Protein AF-B3V261-F1 (afdb_monomer_lite)

Radius of gyration: 17.24 Å; chains: 1; bounding box: 50×29×29 Å

Sequence (85 aa):
HFGVIGPQREEFPTGYSIISPLAQTLRSSSKTSSNKPVAHVVANLSAQGQLRWLNTYANTLLANSVKLEDNQLVVPTDGLYLIYS

pLDDT: mean 79.09, std 20.67, range [40.19, 98.31]

Structure (mmCIF, N/CA/C/O backbone):
data_AF-B3V261-F1
#
_entry.id   AF-B3V261-F1
#
loop_
_atom_site.group_PDB
_atom_site.id
_atom_site.type_symbol
_atom_site.label_atom_id
_atom_site.label_alt_id
_atom_site.label_comp_id
_atom_site.label_asym_id
_atom_site.label_entity_id
_atom_site.label_seq_id
_atom_site.pdbx_PDB_ins_code
_atom_site.Cartn_x
_atom_site.Cartn_y
_atom_site.Cartn_z
_atom_site.occupancy
_atom_site.B_iso_or_equiv
_atom_site.auth_seq_id
_atom_site.auth_comp_id
_atom_site.auth_asym_id
_atom_site.auth_atom_id
_atom_site.pdbx_PDB_model_num
ATOM 1 N N . HIS A 1 1 ? 20.752 -10.711 17.685 1.00 40.62 1 HIS A N 1
ATOM 2 C CA . HIS A 1 1 ? 21.435 -10.075 16.542 1.00 40.62 1 HIS A CA 1
ATOM 3 C C . HIS A 1 1 ? 20.360 -9.826 15.490 1.00 40.62 1 HIS A C 1
ATOM 5 O O . HIS A 1 1 ? 19.853 -10.790 14.936 1.00 40.62 1 HIS A O 1
ATOM 11 N N . PHE A 1 2 ? 19.882 -8.589 15.346 1.00 46.59 2 PHE A N 1
ATOM 12 C CA . PHE A 1 2 ? 18.790 -8.268 14.421 1.00 46.59 2 PHE A CA 1
ATOM 13 C C . PHE A 1 2 ? 19.388 -8.065 13.026 1.00 46.59 2 PHE A C 1
ATOM 15 O O . PHE A 1 2 ? 20.210 -7.172 12.840 1.00 46.59 2 PHE A O 1
ATOM 22 N N . GLY A 1 3 ? 19.047 -8.940 12.079 1.00 49.78 3 GLY A N 1
ATOM 23 C CA . GLY A 1 3 ? 19.506 -8.834 10.695 1.00 49.78 3 GLY A CA 1
ATOM 24 C C . GLY A 1 3 ? 18.873 -7.618 10.027 1.00 49.78 3 GLY A C 1
ATOM 25 O O . GLY A 1 3 ? 17.652 -7.513 9.964 1.00 49.78 3 GLY A O 1
ATOM 26 N N . VAL A 1 4 ? 19.701 -6.689 9.558 1.00 52.38 4 VAL A N 1
ATOM 27 C CA . VAL A 1 4 ? 19.252 -5.487 8.851 1.00 52.38 4 VAL A CA 1
ATOM 28 C C . VAL A 1 4 ? 19.361 -5.762 7.354 1.00 52.38 4 VAL A C 1
ATOM 30 O O . VAL A 1 4 ? 20.462 -5.970 6.852 1.00 52.38 4 VAL A O 1
ATOM 33 N N . ILE A 1 5 ? 18.243 -5.757 6.625 1.00 56.75 5 ILE A N 1
ATOM 34 C CA . ILE A 1 5 ? 18.252 -5.783 5.153 1.00 56.75 5 ILE A CA 1
ATOM 35 C C . ILE A 1 5 ? 18.308 -4.329 4.674 1.00 56.75 5 ILE A C 1
ATOM 37 O O . ILE A 1 5 ? 17.308 -3.718 4.315 1.00 56.75 5 ILE A O 1
ATOM 41 N N . GLY A 1 6 ? 19.502 -3.751 4.746 1.00 48.06 6 GLY A N 1
ATOM 42 C CA . GLY A 1 6 ? 19.859 -2.476 4.127 1.00 48.06 6 GLY A CA 1
ATOM 43 C C . GLY A 1 6 ? 21.205 -2.629 3.419 1.00 48.06 6 GLY A C 1
ATOM 44 O O . GLY A 1 6 ? 21.820 -3.690 3.540 1.00 48.06 6 GLY A O 1
ATOM 45 N N . PRO A 1 7 ? 21.695 -1.619 2.678 1.00 44.97 7 PRO A N 1
ATOM 46 C CA . PRO A 1 7 ? 23.039 -1.660 2.117 1.00 44.97 7 PRO A CA 1
ATOM 47 C C . PRO A 1 7 ? 24.066 -1.640 3.260 1.00 44.97 7 PRO A C 1
ATOM 49 O O . PRO A 1 7 ? 24.577 -0.593 3.652 1.00 44.97 7 PRO A O 1
ATOM 52 N N . GLN A 1 8 ? 24.349 -2.813 3.826 1.00 48.84 8 GLN A N 1
ATOM 53 C CA . GLN A 1 8 ? 25.541 -3.054 4.617 1.00 48.84 8 GLN A CA 1
ATOM 54 C C . GLN A 1 8 ? 26.714 -2.844 3.666 1.00 48.84 8 GLN A C 1
ATOM 56 O O . GLN A 1 8 ? 26.795 -3.496 2.623 1.00 48.84 8 GLN A O 1
ATOM 61 N N . ARG A 1 9 ? 27.599 -1.896 3.992 1.00 51.06 9 ARG A N 1
A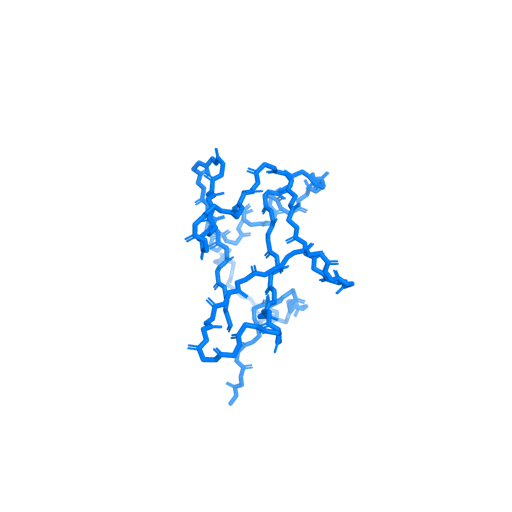TOM 62 C CA . ARG A 1 9 ? 28.920 -1.842 3.362 1.00 51.06 9 ARG A CA 1
ATOM 63 C C . ARG A 1 9 ? 29.496 -3.252 3.427 1.00 51.06 9 ARG A C 1
ATOM 65 O O . ARG A 1 9 ? 29.559 -3.838 4.502 1.00 51.06 9 ARG A O 1
ATOM 72 N N . GLU A 1 10 ? 29.830 -3.787 2.265 1.00 54.00 10 GLU A N 1
ATOM 73 C CA . GLU A 1 10 ? 30.396 -5.115 2.107 1.00 54.00 10 GLU A CA 1
ATOM 74 C C . GLU A 1 10 ? 31.725 -5.215 2.865 1.00 54.00 10 GLU A C 1
ATOM 76 O O . GLU A 1 10 ? 32.776 -4.864 2.337 1.00 54.00 10 GLU A O 1
ATOM 81 N N . GLU A 1 11 ? 31.702 -5.724 4.095 1.00 45.06 11 GLU A N 1
ATOM 82 C CA . GLU A 1 11 ? 32.845 -6.457 4.635 1.00 45.06 11 GLU A CA 1
ATOM 83 C C . GLU A 1 11 ? 32.797 -7.864 4.038 1.00 45.06 11 GLU A C 1
ATOM 85 O O . GLU A 1 11 ? 32.261 -8.806 4.619 1.00 45.06 11 GLU A O 1
ATOM 90 N N . PHE A 1 12 ? 33.309 -8.007 2.815 1.00 48.03 12 PHE A N 1
ATOM 91 C CA . PHE A 1 12 ? 33.621 -9.329 2.290 1.00 48.03 12 PHE A CA 1
ATOM 92 C C . PHE A 1 12 ? 34.895 -9.842 2.968 1.00 48.03 12 PHE A C 1
ATOM 94 O O . PHE A 1 12 ? 35.930 -9.175 2.877 1.00 48.03 12 PHE A O 1
ATOM 101 N N . PRO A 1 13 ? 34.898 -11.056 3.545 1.00 40.19 13 PRO A N 1
ATOM 102 C CA . PRO A 1 13 ? 36.131 -11.809 3.645 1.00 40.19 13 PRO A CA 1
ATOM 103 C C . PRO A 1 13 ? 36.586 -12.068 2.208 1.00 40.19 13 PRO A C 1
ATOM 105 O O . PRO A 1 13 ? 35.854 -12.639 1.396 1.00 40.19 13 PRO A O 1
ATOM 108 N N . THR A 1 14 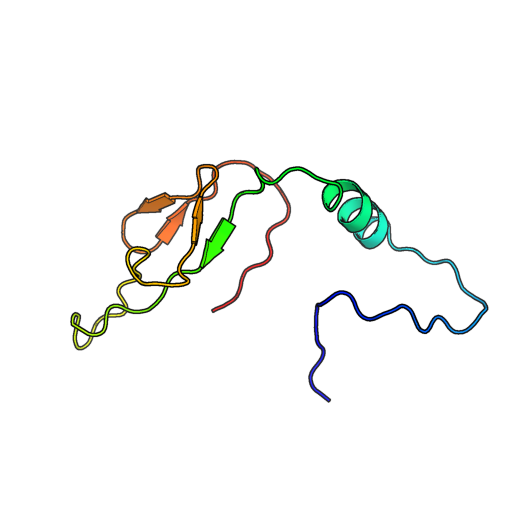? 37.785 -11.605 1.881 1.00 46.59 14 THR A N 1
ATOM 109 C CA . THR A 1 14 ? 38.508 -11.946 0.657 1.00 46.59 14 THR A CA 1
ATOM 110 C C . THR A 1 14 ? 38.407 -13.452 0.397 1.00 46.59 14 THR A C 1
ATOM 112 O O . THR A 1 14 ? 39.033 -14.226 1.118 1.00 46.59 14 THR A O 1
ATOM 115 N N . GLY A 1 15 ? 37.630 -13.892 -0.601 1.00 45.44 15 GLY A N 1
ATOM 116 C CA . GLY A 1 15 ? 37.744 -15.283 -1.051 1.00 45.44 15 GLY A CA 1
ATOM 117 C C . GLY A 1 15 ? 36.600 -15.924 -1.827 1.00 45.44 15 GLY A C 1
ATOM 118 O O . GLY A 1 15 ? 36.886 -16.844 -2.582 1.00 45.44 15 GLY A O 1
ATOM 119 N N . TYR A 1 16 ? 35.341 -15.486 -1.718 1.00 47.12 16 TYR A N 1
ATOM 120 C CA . TYR A 1 16 ? 34.244 -16.203 -2.391 1.00 47.12 16 TYR A CA 1
ATOM 121 C C . TYR A 1 16 ? 33.253 -15.255 -3.063 1.00 47.12 16 TYR A C 1
ATOM 123 O O . TYR A 1 16 ? 32.299 -14.766 -2.462 1.00 47.12 16 TYR A O 1
ATOM 131 N N . SER A 1 17 ? 33.481 -15.023 -4.358 1.00 52.88 17 SER A N 1
ATOM 132 C CA . SER A 1 17 ? 32.520 -14.388 -5.261 1.00 52.88 17 SER A CA 1
ATOM 133 C C . SER A 1 17 ? 31.386 -15.369 -5.570 1.00 52.88 17 SER A C 1
ATOM 135 O O . SER A 1 17 ? 31.333 -15.981 -6.632 1.00 52.88 17 SER A O 1
ATOM 137 N N . ILE A 1 18 ? 30.472 -15.540 -4.618 1.00 51.66 18 ILE A N 1
ATOM 138 C CA . ILE A 1 18 ? 29.122 -16.025 -4.909 1.00 51.66 18 ILE A CA 1
ATOM 139 C C . ILE A 1 18 ? 28.219 -14.805 -4.794 1.00 51.66 18 ILE A C 1
ATOM 141 O O . ILE A 1 18 ? 27.473 -14.634 -3.832 1.00 51.66 18 ILE A O 1
ATOM 145 N N . ILE A 1 19 ? 28.323 -13.895 -5.763 1.00 56.44 19 ILE A N 1
ATOM 146 C CA . ILE A 1 19 ? 27.288 -12.876 -5.906 1.00 56.44 19 ILE A CA 1
ATOM 147 C C . ILE A 1 19 ? 26.057 -13.638 -6.388 1.00 56.44 19 ILE A C 1
ATOM 149 O O . ILE A 1 19 ? 26.005 -14.058 -7.544 1.00 56.44 19 ILE A O 1
ATOM 153 N N . SER A 1 20 ? 25.106 -13.881 -5.485 1.00 65.62 20 SER A N 1
ATOM 154 C CA . SER A 1 20 ? 23.862 -14.553 -5.842 1.00 65.62 20 SER A CA 1
ATOM 155 C C . SER A 1 20 ? 23.225 -13.825 -7.037 1.00 65.62 20 SER A C 1
ATOM 157 O O . SER A 1 20 ? 23.268 -12.589 -7.087 1.00 65.62 20 SER A O 1
ATOM 159 N N . PRO A 1 21 ? 22.630 -14.543 -8.008 1.00 65.75 21 PRO A N 1
ATOM 160 C CA . PRO A 1 2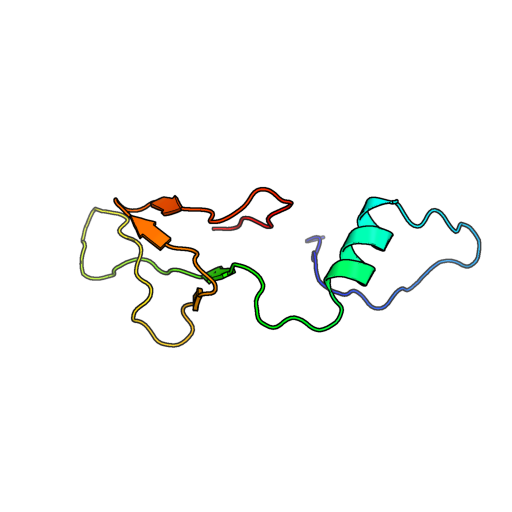1 ? 21.932 -13.911 -9.129 1.00 65.75 21 PRO A CA 1
ATOM 161 C C . PRO A 1 21 ? 20.930 -12.851 -8.650 1.00 65.75 21 PRO A C 1
ATOM 163 O O . PRO A 1 21 ? 20.840 -11.771 -9.223 1.00 65.75 21 PRO A O 1
ATOM 166 N N . LEU A 1 22 ? 20.284 -13.106 -7.506 1.00 63.00 22 LEU A N 1
ATOM 167 C CA . LEU A 1 22 ? 19.423 -12.154 -6.812 1.00 63.00 22 LEU A CA 1
ATOM 168 C C . LEU A 1 22 ? 20.151 -10.854 -6.430 1.00 63.00 22 LEU A C 1
ATOM 170 O O . LEU A 1 22 ? 19.656 -9.773 -6.734 1.00 63.00 22 LEU A O 1
ATOM 174 N N . ALA A 1 23 ? 21.329 -10.926 -5.803 1.00 65.00 23 ALA A N 1
ATOM 175 C CA . ALA A 1 23 ? 22.104 -9.737 -5.445 1.00 65.00 23 ALA A CA 1
ATOM 176 C C . ALA A 1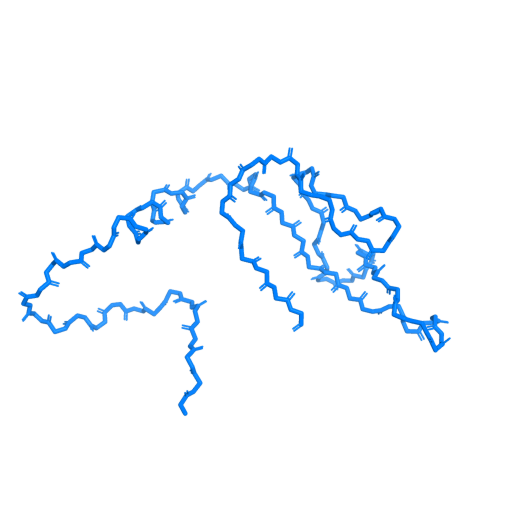 23 ? 22.549 -8.938 -6.685 1.00 65.00 23 ALA A C 1
ATOM 178 O O . ALA A 1 23 ? 22.550 -7.706 -6.650 1.00 65.00 23 ALA A O 1
ATOM 179 N N . GLN A 1 24 ? 22.859 -9.611 -7.801 1.00 65.94 24 GLN A N 1
ATOM 180 C CA . GLN A 1 24 ? 23.157 -8.943 -9.075 1.00 65.94 24 GLN A CA 1
ATOM 181 C C . GLN A 1 24 ? 21.922 -8.232 -9.649 1.00 65.94 24 GLN A C 1
ATOM 183 O O . GLN A 1 24 ? 21.999 -7.052 -9.998 1.00 65.94 24 GLN A O 1
ATOM 188 N N . THR A 1 25 ? 20.766 -8.901 -9.691 1.00 64.75 25 THR A N 1
ATOM 189 C CA . THR A 1 25 ? 19.495 -8.317 -10.153 1.00 64.75 25 THR A CA 1
ATOM 190 C C . THR A 1 25 ? 19.064 -7.133 -9.283 1.00 64.75 25 THR A C 1
ATOM 192 O O . THR A 1 25 ? 18.622 -6.105 -9.802 1.00 64.75 25 THR A O 1
ATOM 195 N N . LEU A 1 26 ? 19.246 -7.220 -7.963 1.00 64.94 26 LEU A N 1
ATOM 196 C CA . LEU A 1 26 ? 18.943 -6.127 -7.038 1.00 64.94 26 LEU A CA 1
ATOM 197 C C . LEU A 1 26 ? 19.857 -4.917 -7.268 1.00 64.94 26 LEU A C 1
ATOM 199 O O . LEU A 1 26 ? 19.364 -3.794 -7.345 1.00 64.94 26 LEU A O 1
ATOM 203 N N . ARG A 1 27 ? 21.166 -5.117 -7.471 1.00 64.88 27 ARG A N 1
ATOM 204 C CA . ARG A 1 27 ? 22.087 -4.010 -7.796 1.00 64.88 27 ARG A CA 1
ATOM 205 C C . ARG A 1 27 ? 21.763 -3.356 -9.136 1.00 64.88 27 ARG A C 1
ATOM 207 O O . ARG A 1 27 ? 21.771 -2.130 -9.222 1.00 64.88 27 ARG A O 1
ATOM 214 N N . SER A 1 28 ? 21.449 -4.144 -10.162 1.00 61.28 28 SER A N 1
ATOM 215 C CA . SER A 1 28 ? 21.086 -3.625 -11.487 1.00 61.28 28 SER A CA 1
ATOM 216 C C . SER A 1 28 ? 19.757 -2.870 -11.466 1.00 61.28 28 SER A C 1
ATOM 218 O O . SER A 1 28 ? 19.672 -1.775 -12.013 1.00 61.28 28 SER A O 1
ATOM 220 N N . SER A 1 29 ? 18.744 -3.386 -10.764 1.00 60.31 29 SER A N 1
ATOM 221 C CA . SER A 1 29 ? 17.457 -2.695 -10.594 1.00 60.31 29 SER A CA 1
ATOM 222 C C . SER A 1 29 ? 17.546 -1.479 -9.663 1.00 60.31 29 SER A C 1
ATOM 224 O O . SER A 1 29 ? 16.695 -0.595 -9.720 1.00 60.31 29 SER A O 1
ATOM 226 N N . SER A 1 30 ? 18.549 -1.399 -8.781 1.00 59.12 30 SER A N 1
ATOM 227 C CA . SER A 1 30 ? 18.790 -0.242 -7.906 1.00 59.12 30 SER A CA 1
ATOM 228 C C . SER A 1 30 ? 19.352 0.980 -8.638 1.00 59.12 30 SER A C 1
ATOM 230 O O . SER A 1 30 ? 19.366 2.069 -8.060 1.00 59.12 30 SER A O 1
ATOM 232 N N . LYS A 1 31 ? 19.792 0.844 -9.894 1.00 56.66 31 LYS A N 1
ATOM 233 C CA . LYS A 1 31 ? 20.248 1.980 -10.697 1.00 56.66 31 LYS A CA 1
ATOM 234 C C . LYS A 1 31 ? 19.041 2.766 -11.243 1.00 56.66 31 LYS A C 1
ATOM 236 O O . LYS A 1 31 ? 18.435 2.416 -12.247 1.00 56.66 31 LYS A O 1
ATOM 241 N N . THR A 1 32 ? 18.710 3.840 -10.524 1.00 50.53 32 THR A N 1
ATOM 242 C CA . THR A 1 32 ? 18.269 5.145 -11.063 1.00 50.53 32 THR A CA 1
ATOM 243 C C . THR A 1 32 ? 16.883 5.319 -11.699 1.00 50.53 32 THR A C 1
ATOM 245 O O . THR A 1 32 ? 16.681 6.336 -12.355 1.00 50.53 32 THR A O 1
ATOM 248 N N . SER A 1 33 ? 15.886 4.460 -11.475 1.00 58.09 33 SER A N 1
ATOM 249 C CA . SER A 1 33 ? 14.491 4.883 -11.713 1.00 58.09 33 SER A CA 1
ATOM 250 C C . SER A 1 33 ? 13.803 5.226 -10.390 1.00 58.09 33 SER A C 1
ATOM 252 O O . SER A 1 33 ? 13.586 4.364 -9.542 1.00 58.09 33 SER A O 1
ATOM 254 N N . SER A 1 34 ? 13.428 6.498 -10.208 1.00 67.00 34 SER A N 1
ATOM 255 C CA . SER A 1 34 ? 12.526 6.930 -9.122 1.00 67.00 34 SER A CA 1
ATOM 256 C C . SER A 1 34 ? 11.101 6.382 -9.288 1.00 67.00 34 SER A C 1
ATOM 258 O O . SER A 1 34 ? 10.246 6.622 -8.442 1.00 67.00 34 SER A O 1
ATOM 260 N N . ASN A 1 35 ? 10.850 5.638 -10.370 1.00 84.69 35 ASN A N 1
ATOM 261 C CA . ASN A 1 35 ? 9.547 5.124 -10.772 1.00 84.69 35 ASN A CA 1
ATOM 262 C C . ASN A 1 35 ? 9.255 3.703 -10.244 1.00 84.69 35 ASN A C 1
ATOM 264 O O . ASN A 1 35 ? 8.421 2.992 -10.798 1.00 84.69 35 ASN A O 1
ATOM 268 N N . LYS A 1 36 ? 9.966 3.242 -9.206 1.00 89.81 36 LYS A N 1
ATOM 269 C CA . LYS A 1 36 ? 9.676 1.942 -8.581 1.00 89.81 36 LYS A CA 1
ATOM 270 C C . LYS A 1 36 ? 8.345 1.999 -7.826 1.00 89.81 36 LYS A C 1
ATOM 272 O O . LYS A 1 36 ? 8.193 2.915 -7.014 1.00 89.81 36 LYS A O 1
ATOM 277 N N . PRO A 1 37 ? 7.419 1.044 -8.023 1.00 94.50 37 PRO A N 1
ATOM 278 C CA . PRO A 1 37 ? 6.201 0.963 -7.220 1.00 94.50 37 PRO A CA 1
ATOM 279 C C . PRO A 1 37 ? 6.543 0.945 -5.724 1.00 94.50 37 PRO A C 1
ATOM 281 O O . PRO A 1 37 ? 7.385 0.157 -5.290 1.00 94.50 37 PRO A O 1
ATOM 284 N N . VAL A 1 38 ? 5.936 1.840 -4.940 1.00 95.25 38 VAL A N 1
ATOM 285 C CA . VAL A 1 38 ? 6.243 1.990 -3.511 1.00 95.25 38 VAL A CA 1
ATOM 286 C C . VAL A 1 38 ? 4.997 2.339 -2.709 1.00 95.25 38 VAL A C 1
ATOM 288 O O . VAL A 1 38 ? 4.188 3.176 -3.117 1.00 95.25 38 VAL A O 1
ATOM 291 N N . ALA A 1 39 ? 4.885 1.715 -1.538 1.00 97.50 39 ALA A N 1
ATOM 292 C CA . ALA A 1 39 ? 3.910 2.063 -0.521 1.00 97.50 39 ALA A CA 1
ATOM 293 C C . ALA A 1 39 ? 4.544 2.050 0.879 1.00 97.50 39 ALA A C 1
ATOM 295 O O . ALA A 1 39 ? 5.307 1.150 1.225 1.00 97.50 39 ALA A O 1
ATOM 296 N N . HIS A 1 40 ? 4.200 3.056 1.674 1.00 97.69 40 HIS A N 1
ATOM 297 C CA . HIS A 1 40 ? 4.377 3.128 3.118 1.00 97.69 40 HIS A CA 1
ATOM 298 C C . HIS A 1 40 ? 3.110 3.777 3.672 1.00 97.69 40 HIS A C 1
ATOM 300 O O . HIS A 1 40 ? 2.896 4.979 3.495 1.00 97.69 40 HIS A O 1
ATOM 306 N N . VAL A 1 41 ? 2.249 2.966 4.277 1.00 98.06 41 VAL A N 1
ATOM 307 C CA . VAL A 1 41 ? 0.950 3.386 4.810 1.00 98.06 41 VAL A CA 1
ATOM 308 C C . VAL A 1 41 ? 0.940 3.229 6.322 1.00 98.06 41 VAL A C 1
ATOM 310 O O . VAL A 1 41 ? 1.643 2.385 6.871 1.00 98.06 41 VAL A O 1
ATOM 313 N N . VAL A 1 42 ? 0.147 4.053 6.998 1.00 97.50 42 VAL A N 1
ATOM 314 C CA . VAL A 1 42 ? 0.056 4.070 8.465 1.00 97.50 42 VAL A CA 1
ATOM 315 C C . VAL A 1 42 ? -1.382 3.865 8.916 1.00 97.50 42 VAL A C 1
ATOM 317 O O . VAL A 1 42 ? -2.321 4.086 8.151 1.00 97.50 42 VAL A O 1
ATOM 320 N N . ALA A 1 43 ? -1.564 3.423 10.157 1.00 97.19 43 ALA A N 1
ATOM 321 C CA . ALA A 1 43 ? -2.890 3.209 10.716 1.00 97.19 43 ALA A CA 1
ATOM 322 C C . ALA A 1 43 ? -3.653 4.533 10.904 1.00 97.19 43 ALA A C 1
ATOM 324 O O . ALA A 1 43 ? -3.106 5.537 11.364 1.00 97.19 43 ALA A O 1
ATOM 325 N N . ASN A 1 44 ? -4.948 4.513 10.601 1.00 96.88 44 ASN A N 1
ATOM 326 C CA . ASN A 1 44 ? -5.876 5.586 10.909 1.00 96.88 44 ASN A CA 1
ATOM 327 C C . ASN A 1 44 ? -6.195 5.598 12.406 1.00 96.88 44 ASN A C 1
ATOM 329 O O . ASN A 1 44 ? -6.959 4.765 12.894 1.00 96.88 44 ASN A O 1
ATOM 333 N N . LEU A 1 45 ? -5.667 6.591 13.116 1.00 93.62 45 LEU A N 1
ATOM 334 C CA . LEU A 1 45 ? -5.871 6.742 14.558 1.00 93.62 45 LEU A CA 1
ATOM 335 C C . LEU A 1 45 ? -7.326 7.064 14.937 1.00 93.62 45 LEU A C 1
ATOM 337 O O . LEU A 1 45 ? -7.728 6.822 16.072 1.00 93.62 45 LEU A O 1
ATOM 341 N N . SER A 1 46 ? -8.128 7.585 14.005 1.00 94.50 46 SER A N 1
ATOM 342 C CA . SER A 1 46 ? -9.544 7.901 14.234 1.00 94.50 46 SER A CA 1
ATOM 343 C C . SER A 1 46 ? -10.475 6.704 14.013 1.00 94.50 46 SER A C 1
ATOM 345 O O . SER A 1 46 ? -11.632 6.749 14.426 1.00 94.50 46 SER A O 1
ATOM 347 N N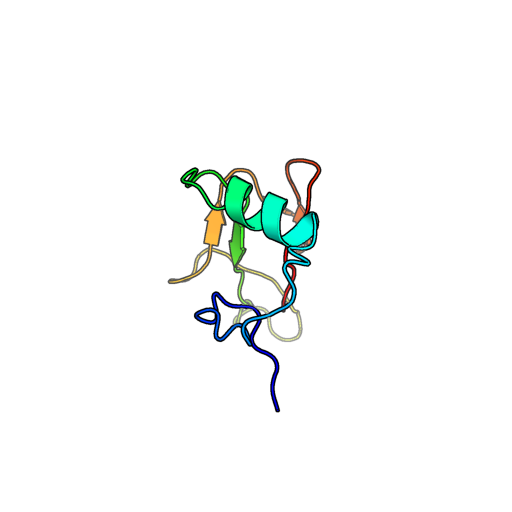 . ALA A 1 47 ? -10.004 5.626 13.377 1.00 93.44 47 ALA A N 1
ATOM 348 C CA . ALA A 1 47 ? -10.794 4.420 13.130 1.00 93.44 47 ALA A CA 1
ATOM 349 C C . ALA A 1 47 ? -10.688 3.445 14.315 1.00 93.44 47 ALA A C 1
ATOM 351 O O . ALA A 1 47 ? -10.069 2.387 14.227 1.00 93.44 47 ALA A O 1
ATOM 352 N N . GLN A 1 48 ? -11.273 3.808 15.455 1.00 93.19 48 GLN A N 1
ATOM 353 C CA . GLN A 1 48 ? -11.142 3.016 16.677 1.00 93.19 48 GLN A CA 1
ATOM 354 C C . GLN A 1 48 ? -11.683 1.584 16.501 1.00 93.19 48 GLN A C 1
ATOM 356 O O . GLN A 1 48 ? -12.775 1.372 15.978 1.00 93.19 48 GLN A O 1
ATOM 361 N N . GLY A 1 49 ? -10.899 0.592 16.936 1.00 94.81 49 GLY A N 1
ATOM 362 C CA . GLY A 1 49 ? -11.250 -0.828 16.817 1.00 94.81 49 GLY A CA 1
ATOM 363 C C . GLY A 1 49 ? -11.127 -1.406 15.402 1.00 94.81 49 GLY A C 1
ATOM 364 O O . GLY A 1 49 ? -11.514 -2.552 15.189 1.00 94.81 49 GLY A O 1
ATOM 365 N N . GLN A 1 50 ? -10.596 -0.646 14.437 1.00 96.44 50 GLN A N 1
ATOM 366 C CA . GLN A 1 50 ? -10.395 -1.097 13.061 1.00 96.44 50 GLN A CA 1
ATOM 367 C C . GLN A 1 50 ? -9.004 -0.704 12.556 1.00 96.44 50 GLN A C 1
ATOM 369 O O . GLN A 1 50 ? -8.598 0.450 12.652 1.00 96.44 50 GLN A O 1
ATOM 374 N N . LEU A 1 51 ? -8.284 -1.641 11.940 1.00 96.81 51 LEU A N 1
ATOM 375 C CA . LEU A 1 51 ? -7.060 -1.309 11.217 1.00 96.81 51 LEU A CA 1
ATOM 376 C C . LEU A 1 51 ? -7.431 -0.788 9.828 1.00 96.81 51 LEU A C 1
ATOM 378 O O . LEU A 1 51 ? -7.722 -1.576 8.931 1.00 96.81 51 LEU A O 1
ATOM 382 N N . ARG A 1 52 ? -7.430 0.537 9.658 1.00 97.75 52 ARG A N 1
ATOM 383 C CA . ARG A 1 52 ? -7.566 1.188 8.348 1.00 97.75 52 ARG A CA 1
ATOM 384 C C . ARG A 1 52 ? -6.258 1.857 7.961 1.00 97.75 52 ARG A C 1
ATOM 386 O O . ARG A 1 52 ? -5.782 2.710 8.702 1.00 97.75 52 ARG A O 1
ATOM 393 N N . TRP A 1 53 ? -5.696 1.495 6.820 1.00 98.25 53 TRP A N 1
ATOM 394 C CA . TRP A 1 53 ? -4.482 2.100 6.289 1.00 98.25 53 TRP A CA 1
ATOM 395 C C . TRP A 1 53 ? -4.768 3.466 5.655 1.00 98.25 53 TRP A C 1
ATOM 397 O O . TRP A 1 53 ? -5.813 3.669 5.038 1.00 98.25 53 TRP A O 1
ATOM 407 N N . LEU A 1 54 ? -3.834 4.404 5.807 1.00 96.94 54 LEU A N 1
ATOM 408 C CA . LEU A 1 54 ? -3.866 5.741 5.214 1.00 96.94 54 LEU A CA 1
ATOM 409 C C . LEU A 1 54 ? -2.505 6.122 4.627 1.00 96.94 54 LEU A C 1
ATOM 411 O O . LEU A 1 54 ? -1.451 5.713 5.117 1.00 96.94 54 LEU A O 1
ATOM 415 N N . ASN A 1 55 ? -2.553 6.964 3.598 1.00 95.06 55 ASN A N 1
ATOM 416 C CA . ASN A 1 55 ? -1.405 7.491 2.856 1.00 95.06 55 ASN A CA 1
ATOM 417 C C . ASN A 1 55 ? -1.420 9.031 2.749 1.00 95.06 55 ASN A C 1
ATOM 419 O O . ASN A 1 55 ? -0.789 9.605 1.864 1.00 95.06 55 ASN A O 1
ATOM 423 N N . THR A 1 56 ? -2.199 9.700 3.600 1.00 93.44 56 THR A N 1
ATOM 424 C CA . THR A 1 56 ? -2.385 11.161 3.589 1.00 93.44 56 THR A CA 1
ATOM 425 C C . THR A 1 56 ? -1.602 11.871 4.694 1.00 93.44 56 THR A C 1
ATOM 427 O O . THR A 1 56 ? -1.714 13.086 4.838 1.00 93.44 56 THR A O 1
ATOM 430 N N . TYR A 1 57 ? -0.839 11.133 5.502 1.00 92.69 57 TYR A N 1
ATOM 431 C CA . TYR A 1 57 ? -0.007 11.699 6.562 1.00 92.69 57 TYR A CA 1
ATOM 432 C C . TYR A 1 57 ? 1.381 12.078 6.035 1.00 92.69 57 TYR A C 1
ATOM 434 O O . TYR A 1 57 ? 1.840 11.606 4.995 1.00 92.69 57 TYR A O 1
ATOM 442 N N . ALA A 1 58 ? 2.088 12.929 6.779 1.00 92.94 58 ALA A N 1
ATOM 443 C CA . ALA A 1 58 ? 3.496 13.176 6.494 1.00 92.94 58 ALA A CA 1
ATOM 444 C C . ALA A 1 58 ? 4.291 11.859 6.553 1.00 92.94 58 ALA A C 1
ATOM 446 O O . ALA A 1 58 ? 3.996 10.982 7.366 1.00 92.94 58 ALA A O 1
ATOM 447 N N . ASN A 1 59 ? 5.310 11.740 5.699 1.00 93.56 59 ASN A N 1
ATOM 448 C CA . ASN A 1 59 ? 6.181 10.564 5.571 1.00 93.56 59 ASN A CA 1
ATOM 449 C C . ASN A 1 59 ? 5.496 9.268 5.095 1.00 93.56 59 ASN A C 1
ATOM 451 O O . ASN A 1 59 ? 6.154 8.232 5.048 1.00 93.56 59 ASN A O 1
ATOM 455 N N . THR A 1 60 ? 4.224 9.302 4.685 1.00 96.69 60 THR A N 1
ATOM 456 C CA . THR A 1 60 ? 3.614 8.185 3.947 1.00 96.69 60 THR A CA 1
ATOM 457 C C . THR A 1 60 ? 3.954 8.237 2.466 1.00 96.69 60 THR A C 1
ATOM 459 O O . THR A 1 60 ? 4.169 9.312 1.906 1.00 96.69 60 THR A O 1
ATOM 462 N N . LEU A 1 61 ? 3.985 7.073 1.823 1.00 95.94 61 LEU A N 1
ATOM 463 C CA . LEU A 1 61 ? 4.254 6.929 0.397 1.00 95.94 61 LEU A CA 1
ATOM 464 C C . LEU A 1 61 ? 3.152 6.078 -0.233 1.00 95.94 61 LEU A C 1
ATOM 466 O O . LEU A 1 61 ? 2.820 5.012 0.274 1.00 95.94 61 LEU A O 1
ATOM 470 N N . LEU A 1 62 ? 2.602 6.531 -1.352 1.00 96.81 62 LEU A N 1
ATOM 471 C CA . LEU A 1 62 ? 1.779 5.722 -2.248 1.00 96.81 62 LEU A CA 1
ATOM 472 C C . LEU A 1 62 ? 1.985 6.288 -3.651 1.00 96.81 62 LEU A C 1
ATOM 474 O O . LEU A 1 62 ? 1.447 7.344 -3.980 1.00 96.81 62 LEU A O 1
ATOM 478 N N . ALA A 1 63 ? 2.861 5.660 -4.428 1.00 95.25 63 ALA A N 1
ATOM 479 C CA . ALA A 1 63 ? 3.338 6.232 -5.682 1.00 95.25 63 ALA A CA 1
ATOM 480 C C . ALA A 1 63 ? 3.601 5.160 -6.741 1.00 95.25 63 ALA A C 1
ATOM 482 O O . ALA A 1 63 ? 3.626 3.960 -6.458 1.00 95.25 63 ALA A O 1
ATOM 483 N N . ASN A 1 64 ? 3.834 5.625 -7.972 1.00 95.00 64 ASN A N 1
ATOM 484 C CA . ASN A 1 64 ? 4.219 4.793 -9.113 1.00 95.00 64 ASN A CA 1
ATOM 485 C C . ASN A 1 64 ? 3.226 3.641 -9.346 1.00 95.00 64 ASN A C 1
ATOM 487 O O . ASN A 1 64 ? 3.597 2.477 -9.479 1.00 95.00 64 ASN A O 1
ATOM 491 N N . SER A 1 65 ? 1.941 4.004 -9.384 1.00 96.25 65 SER A N 1
ATOM 492 C CA . SER A 1 65 ? 0.794 3.138 -9.693 1.00 96.25 65 SER A CA 1
ATOM 493 C C . SER A 1 65 ? 0.403 2.098 -8.637 1.00 96.25 65 SER A C 1
ATOM 495 O O . SER A 1 65 ? -0.568 1.380 -8.861 1.00 96.25 65 SER A O 1
ATOM 497 N N . VAL A 1 66 ? 1.073 2.033 -7.478 1.00 97.50 66 VAL A N 1
ATOM 498 C CA . VAL A 1 66 ? 0.533 1.284 -6.328 1.00 97.50 66 VAL A CA 1
ATOM 499 C C . VAL A 1 66 ? -0.745 1.965 -5.851 1.00 97.50 66 VAL A C 1
ATOM 501 O O . VAL A 1 66 ? -0.790 3.192 -5.741 1.00 97.50 66 VAL A O 1
ATOM 504 N N . LYS A 1 67 ? -1.775 1.178 -5.545 1.00 98.25 67 LYS A N 1
ATOM 505 C CA . LYS A 1 67 ? -3.044 1.694 -5.021 1.00 98.25 67 LYS A CA 1
ATOM 506 C C . LYS A 1 67 ? -3.354 1.113 -3.652 1.00 98.25 67 LYS A C 1
ATOM 508 O O . LYS A 1 67 ? -2.870 0.040 -3.308 1.00 98.25 67 LYS A O 1
ATOM 513 N N . LEU A 1 68 ? -4.179 1.828 -2.895 1.00 98.19 68 LEU A N 1
ATOM 514 C CA . LEU A 1 68 ? -4.794 1.346 -1.666 1.00 98.19 68 LEU A CA 1
ATOM 515 C C . LEU A 1 68 ? -6.305 1.274 -1.909 1.00 98.19 68 LEU A C 1
ATOM 517 O O . LEU A 1 68 ? -6.972 2.305 -1.936 1.00 98.19 68 LEU A O 1
ATOM 521 N N . GLU A 1 69 ? -6.821 0.070 -2.129 1.00 98.19 69 GLU A N 1
ATOM 522 C CA . GLU A 1 69 ? -8.234 -0.197 -2.429 1.00 98.19 69 GLU A CA 1
ATOM 523 C C . GLU A 1 69 ? -8.752 -1.209 -1.400 1.00 98.19 69 GLU A C 1
ATOM 525 O O . GLU A 1 69 ? -8.063 -2.177 -1.088 1.00 98.19 69 GLU A O 1
ATOM 530 N N . ASP A 1 70 ? -9.914 -0.947 -0.795 1.00 97.50 70 ASP A N 1
ATOM 531 C CA . ASP A 1 70 ? -10.524 -1.818 0.224 1.00 97.50 70 ASP A CA 1
ATOM 532 C C . ASP A 1 70 ? -9.553 -2.283 1.328 1.00 97.50 70 ASP A C 1
ATOM 534 O O . ASP A 1 70 ? -9.547 -3.441 1.748 1.00 97.50 70 ASP A O 1
ATOM 538 N N . ASN A 1 71 ? -8.720 -1.352 1.812 1.00 98.00 71 ASN A N 1
ATOM 539 C CA . ASN A 1 71 ? -7.705 -1.578 2.847 1.00 98.00 71 ASN A CA 1
ATOM 540 C C . ASN A 1 71 ? -6.566 -2.542 2.448 1.00 98.00 71 ASN A C 1
ATOM 542 O O . ASN A 1 71 ? -5.876 -3.076 3.318 1.00 98.00 71 ASN A O 1
ATOM 546 N N . GLN A 1 72 ? -6.348 -2.755 1.149 1.00 98.19 72 GLN A N 1
ATOM 547 C CA . GLN A 1 72 ? -5.308 -3.621 0.597 1.00 98.19 72 GLN A CA 1
ATOM 548 C C . GLN A 1 72 ? -4.420 -2.858 -0.389 1.00 98.19 72 GLN A C 1
ATOM 550 O O . GLN A 1 72 ? -4.888 -2.006 -1.146 1.00 98.19 72 GLN A O 1
ATOM 555 N N . LEU A 1 73 ? -3.121 -3.167 -0.388 1.00 98.31 73 LEU A N 1
ATOM 556 C CA . LEU A 1 73 ? -2.191 -2.630 -1.378 1.00 98.31 73 LEU A CA 1
ATOM 557 C C . LEU A 1 73 ? -2.304 -3.427 -2.682 1.00 98.31 73 LEU A C 1
ATOM 559 O O . LEU A 1 73 ? -2.078 -4.635 -2.695 1.00 98.31 73 LEU A O 1
ATOM 563 N N . VAL A 1 74 ? -2.615 -2.738 -3.778 1.00 98.31 74 VAL A N 1
ATOM 564 C CA . VAL A 1 74 ? -2.718 -3.321 -5.120 1.00 98.31 74 VAL A CA 1
ATOM 565 C C . VAL A 1 74 ? -1.421 -3.068 -5.877 1.00 98.31 74 VAL A C 1
ATOM 567 O O . VAL A 1 74 ? -1.020 -1.921 -6.101 1.00 98.31 74 VAL A O 1
ATOM 570 N N . VAL A 1 75 ? -0.764 -4.157 -6.266 1.00 97.06 75 VAL A N 1
ATOM 571 C CA . VAL A 1 75 ? 0.502 -4.148 -7.000 1.00 97.06 75 VAL A CA 1
ATOM 572 C C . VAL A 1 75 ? 0.243 -3.887 -8.493 1.00 97.06 75 VAL A C 1
ATOM 574 O O . VAL A 1 75 ? -0.600 -4.567 -9.075 1.00 97.06 75 VAL A O 1
ATOM 577 N N . PRO A 1 76 ? 0.947 -2.935 -9.141 1.00 96.25 76 PRO A N 1
ATOM 578 C CA . PRO A 1 76 ? 0.638 -2.547 -10.521 1.00 96.25 76 PRO A CA 1
ATOM 579 C C . PRO A 1 76 ? 1.224 -3.473 -11.593 1.00 96.25 76 PRO A C 1
ATOM 581 O O . PRO A 1 76 ? 0.723 -3.493 -12.714 1.00 96.25 76 PRO A O 1
ATOM 584 N N . THR A 1 77 ? 2.308 -4.191 -11.290 1.00 94.62 77 THR A N 1
ATOM 585 C CA . THR A 1 77 ? 3.045 -5.025 -12.252 1.00 94.62 77 THR A CA 1
ATOM 586 C C . THR A 1 77 ? 3.708 -6.208 -11.555 1.00 94.62 77 THR A C 1
ATOM 588 O O . THR A 1 77 ? 4.132 -6.083 -10.405 1.00 94.62 77 THR A O 1
ATOM 591 N N . ASP A 1 78 ? 3.897 -7.324 -12.252 1.00 94.56 78 ASP A N 1
ATOM 592 C CA . ASP A 1 78 ? 4.646 -8.470 -11.724 1.00 94.56 78 ASP A CA 1
ATOM 593 C C . ASP A 1 78 ? 6.100 -8.098 -11.383 1.00 94.56 78 ASP A C 1
ATOM 595 O O . ASP A 1 78 ? 6.717 -7.247 -12.031 1.00 94.56 78 ASP A O 1
ATOM 599 N N . GLY A 1 79 ? 6.670 -8.738 -10.360 1.00 89.94 79 GLY A N 1
ATOM 600 C CA . GLY A 1 79 ? 8.049 -8.491 -9.944 1.00 89.94 79 GLY A CA 1
ATOM 601 C C . GLY A 1 79 ? 8.346 -8.925 -8.512 1.00 89.94 79 GLY A C 1
ATOM 602 O O . GLY A 1 79 ? 7.507 -9.500 -7.823 1.00 89.94 79 GLY A O 1
ATOM 603 N N . LEU A 1 80 ? 9.569 -8.642 -8.063 1.00 91.00 80 LEU A N 1
ATOM 604 C CA . LEU A 1 80 ? 9.982 -8.858 -6.678 1.00 91.00 80 LEU A CA 1
ATOM 605 C C . LEU A 1 80 ? 9.650 -7.626 -5.834 1.00 91.00 80 LEU A C 1
ATOM 607 O O . LEU A 1 80 ? 10.062 -6.515 -6.169 1.00 91.00 80 LEU A O 1
ATOM 611 N N . TYR A 1 81 ? 8.966 -7.845 -4.712 1.00 91.19 81 TYR A N 1
ATOM 612 C CA . TYR A 1 81 ? 8.554 -6.804 -3.774 1.00 91.19 81 TYR A CA 1
ATOM 613 C C . TYR A 1 81 ? 9.082 -7.103 -2.374 1.00 91.19 81 TYR A C 1
ATOM 615 O O . TYR A 1 81 ? 9.006 -8.236 -1.900 1.00 91.19 81 TYR A O 1
ATOM 623 N N . LEU A 1 82 ? 9.594 -6.074 -1.699 1.00 93.06 82 LEU A N 1
ATOM 624 C CA . LEU A 1 82 ? 9.820 -6.118 -0.258 1.00 93.06 82 LEU A CA 1
ATOM 625 C C . LEU A 1 82 ? 8.520 -5.710 0.441 1.00 93.06 82 LEU A C 1
ATOM 627 O O . LEU A 1 82 ? 8.018 -4.616 0.195 1.00 93.06 82 LEU A O 1
ATOM 631 N N . ILE A 1 83 ? 8.007 -6.572 1.318 1.00 94.75 83 ILE A N 1
ATOM 632 C CA . ILE A 1 83 ? 6.785 -6.331 2.093 1.00 94.75 83 ILE A CA 1
ATOM 633 C C . ILE A 1 83 ? 7.143 -6.338 3.580 1.00 94.75 83 ILE A C 1
ATOM 635 O O . ILE A 1 83 ? 7.836 -7.241 4.047 1.00 94.75 83 ILE A O 1
ATOM 639 N N . TYR A 1 84 ? 6.677 -5.326 4.309 1.00 95.81 84 TYR A N 1
ATOM 640 C CA . TYR A 1 84 ? 6.832 -5.190 5.757 1.00 95.81 84 TYR A CA 1
ATOM 641 C C . TYR A 1 84 ? 5.575 -4.542 6.355 1.00 95.81 84 TYR A C 1
ATOM 643 O O . TYR A 1 84 ? 4.820 -3.887 5.634 1.00 95.81 84 TYR A O 1
ATOM 651 N N . SER A 1 85 ? 5.355 -4.739 7.656 1.00 94.00 85 SER A N 1
ATOM 652 C CA . SER A 1 85 ? 4.293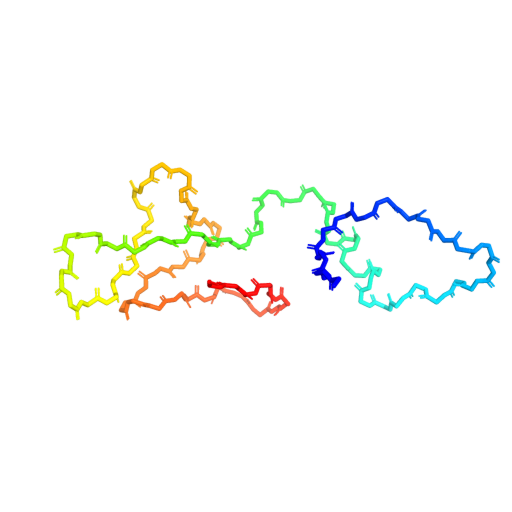 -4.108 8.447 1.00 94.00 85 SER A CA 1
ATOM 653 C C . SER A 1 85 ? 4.768 -3.844 9.866 1.00 94.00 85 SER A C 1
ATOM 655 O O . SER A 1 85 ? 5.697 -4.551 10.315 1.00 94.00 85 SER A O 1
#

InterPro domains:
  IPR006052 Tumour necrosis factor domain [PF00229] (51-85)
  IPR006052 Tumour necrosis factor domain [PS50049] (37-85)
  IPR006053 Tumour necrosis factor [PR01234] (36-53)
  IPR006053 Tumour necrosis factor [PR01234] (53-71)
  IPR008983 Tumour necrosis factor-like domain superfamily [G3DSA:2.60.120.40] (25-85)
  IPR008983 Tumour necrosis factor-like domain superfamily [SSF49842] (34-85)

Foldseek 3Di:
DDDDPDPDPDPDDPDDPPCDPVNVVVVVVPPDDPLDQDWDWDADPPPPPDGATDQPDPPTDGGNPFDQDPRDTDDDDDDDDDDDD

Secondary structure (DSSP, 8-state):
-----S-------TT-----HHHHHHHHHTSS-TT--EEE-EE-TTSTTS--EE--STT-EEETT-EEETTEEEPSSSS------

Organism: Delphinapterus leucas (NCBI:txid9749)